Protein AF-A0A0C9S5P3-F1 (afdb_monomer_lite)

Sequence (159 aa):
MKDAAPKEEAESGVDVYDVEMEVKLEEAEIKQEEAEVKDEPMSSVFEEPREDKVIREIDVYFTPRIESDTKLYLMQYPLRPYWRPYGLQERCEEVRVKPKQSRLEVDLVIEKDGENYDEDAKEHLKITKQTLTSSKTPLLPCYALGILRGNKLCSFDLL

Radius of gyration: 30.2 Å; chains: 1; bounding box: 79×79×57 Å

InterPro domains:
  IPR006886 DNA-directed RNA polymerase III subunit Rpc5 [PF04801] (51-153)
  IPR006886 DNA-directed RNA polymerase III subunit Rpc5 [PTHR12069] (42-153)

Structure (mmCIF, N/CA/C/O backbone):
data_AF-A0A0C9S5P3-F1
#
_entry.id   AF-A0A0C9S5P3-F1
#
loop_
_atom_site.group_PDB
_atom_site.id
_atom_site.type_symbol
_atom_site.label_atom_id
_atom_site.label_alt_id
_atom_site.label_comp_id
_atom_site.label_asym_id
_atom_site.label_entity_id
_atom_site.label_seq_id
_atom_site.pdbx_PDB_ins_code
_atom_site.Cartn_x
_atom_site.Cartn_y
_atom_site.Cartn_z
_atom_site.occupancy
_atom_site.B_iso_or_equiv
_atom_site.auth_seq_id
_atom_site.auth_comp_id
_atom_site.auth_asym_id
_atom_site.auth_atom_id
_atom_site.pdbx_PDB_model_num
ATOM 1 N N . MET A 1 1 ? 26.721 -48.232 22.888 1.00 37.66 1 MET A N 1
ATOM 2 C CA . MET A 1 1 ? 26.555 -48.911 21.583 1.00 37.66 1 MET A CA 1
ATOM 3 C C . MET A 1 1 ? 25.100 -48.735 21.169 1.00 37.66 1 MET A C 1
ATOM 5 O O . MET A 1 1 ? 24.257 -49.399 21.746 1.00 37.66 1 MET A O 1
ATOM 9 N N . LYS A 1 2 ? 24.705 -47.832 20.273 1.00 38.84 2 LYS A N 1
ATOM 10 C CA . LYS A 1 2 ? 25.406 -47.061 19.227 1.00 38.84 2 LYS A CA 1
ATOM 11 C C . LYS A 1 2 ? 24.678 -45.698 19.138 1.00 38.84 2 LYS A C 1
ATOM 13 O O . LYS A 1 2 ? 23.455 -45.697 19.158 1.00 38.84 2 LYS A O 1
ATOM 18 N N . ASP A 1 3 ? 25.332 -44.573 19.410 1.00 34.34 3 ASP A N 1
ATOM 19 C CA . ASP A 1 3 ? 26.042 -43.688 18.465 1.00 34.34 3 ASP A CA 1
ATOM 20 C C . ASP A 1 3 ? 25.138 -43.060 17.387 1.00 34.34 3 ASP A C 1
ATOM 22 O O . ASP A 1 3 ? 24.774 -43.719 16.416 1.00 34.34 3 ASP A O 1
ATOM 26 N N . ALA A 1 4 ? 24.842 -41.764 17.539 1.00 33.75 4 ALA A N 1
ATOM 27 C CA . ALA A 1 4 ? 24.536 -40.850 16.437 1.00 33.75 4 ALA A CA 1
ATOM 28 C C . ALA A 1 4 ? 24.946 -39.419 16.837 1.00 33.75 4 ALA A C 1
ATOM 30 O O . ALA A 1 4 ? 24.477 -38.875 17.833 1.00 33.75 4 ALA A O 1
ATOM 31 N N . ALA A 1 5 ? 25.894 -38.886 16.069 1.00 43.62 5 ALA A N 1
ATOM 32 C CA . ALA A 1 5 ? 26.617 -37.629 16.227 1.00 43.62 5 ALA A CA 1
ATOM 33 C C . ALA A 1 5 ? 25.741 -36.368 16.010 1.00 43.62 5 ALA A C 1
ATOM 35 O O . ALA A 1 5 ? 24.668 -36.474 15.408 1.00 43.62 5 ALA A O 1
ATOM 36 N N . PRO A 1 6 ? 26.198 -35.180 16.459 1.00 34.88 6 PRO A N 1
ATOM 37 C CA . PRO A 1 6 ? 25.472 -33.922 16.303 1.00 34.88 6 PRO A CA 1
ATOM 38 C C . PRO A 1 6 ? 25.625 -33.381 14.873 1.00 34.88 6 PRO A C 1
ATOM 40 O O . PRO A 1 6 ? 26.636 -33.634 14.215 1.00 34.88 6 PRO A O 1
ATOM 43 N N . LYS A 1 7 ? 24.624 -32.638 14.385 1.00 36.69 7 LYS A N 1
ATOM 44 C CA . LYS A 1 7 ? 24.723 -31.870 13.137 1.00 36.69 7 LYS A CA 1
ATOM 45 C C . LYS A 1 7 ? 24.702 -30.373 13.425 1.00 36.69 7 LYS A C 1
ATOM 47 O O . LYS A 1 7 ? 23.954 -29.899 14.272 1.00 36.69 7 LYS A O 1
ATOM 52 N N . GLU A 1 8 ? 25.582 -29.725 12.687 1.00 31.30 8 GLU A N 1
ATOM 53 C CA . GLU A 1 8 ? 26.113 -28.373 12.748 1.00 31.30 8 GLU A CA 1
ATOM 54 C C . GLU A 1 8 ? 25.240 -27.385 11.945 1.00 31.30 8 GLU A C 1
ATOM 56 O O . GLU A 1 8 ? 24.651 -27.757 10.930 1.00 31.30 8 GLU A O 1
ATOM 61 N N . GLU A 1 9 ? 25.148 -26.174 12.497 1.00 30.36 9 GLU A N 1
ATOM 62 C CA . GLU A 1 9 ? 24.961 -24.811 11.959 1.00 30.36 9 GLU A CA 1
ATOM 63 C C . GLU A 1 9 ? 24.225 -24.507 10.636 1.00 30.36 9 GLU A C 1
ATOM 65 O O . GLU A 1 9 ? 24.506 -25.057 9.574 1.00 30.36 9 GLU A O 1
ATOM 70 N N . ALA A 1 10 ? 23.390 -23.458 10.701 1.00 27.88 10 ALA A N 1
ATOM 71 C CA . ALA A 1 10 ? 23.406 -22.339 9.749 1.00 27.88 10 ALA A CA 1
ATOM 72 C C . ALA A 1 10 ? 22.688 -21.121 10.371 1.00 27.88 10 ALA A C 1
ATOM 74 O O . ALA A 1 10 ? 21.473 -20.966 10.239 1.00 27.88 10 ALA A O 1
ATOM 75 N N . GLU A 1 11 ? 23.434 -20.258 11.064 1.00 30.84 11 GLU A N 1
ATOM 76 C CA . GLU A 1 11 ? 23.002 -18.886 11.354 1.00 30.84 11 GLU A CA 1
ATOM 77 C C . GLU A 1 11 ? 23.171 -18.049 10.077 1.00 30.84 11 GLU A C 1
ATOM 79 O O . GLU A 1 11 ? 24.277 -17.897 9.563 1.00 30.84 11 GLU A O 1
ATOM 84 N N . SER A 1 12 ? 22.082 -17.514 9.523 1.00 30.94 12 SER A N 1
ATOM 85 C CA . SER A 1 12 ? 22.162 -16.541 8.431 1.00 30.94 12 SER A CA 1
ATOM 86 C C . SER A 1 12 ? 22.268 -15.136 9.024 1.00 30.94 12 SER A C 1
ATOM 88 O O . SER A 1 12 ? 21.251 -14.495 9.300 1.00 30.94 12 SER A O 1
ATOM 90 N N . GLY A 1 13 ? 23.502 -14.689 9.251 1.00 28.67 13 GLY A N 1
ATOM 91 C CA . GLY A 1 13 ? 23.816 -13.309 9.608 1.00 28.67 13 GLY A CA 1
ATOM 92 C C . GLY A 1 13 ? 23.355 -12.343 8.515 1.00 28.67 13 GLY A C 1
ATOM 93 O O . GLY A 1 13 ? 23.616 -12.550 7.331 1.00 28.67 13 GLY A O 1
ATOM 94 N N . VAL A 1 14 ? 22.626 -11.304 8.916 1.00 28.91 14 VAL A N 1
ATOM 95 C CA . VAL A 1 14 ? 22.316 -10.151 8.068 1.00 28.91 14 VAL A CA 1
ATOM 96 C C . VAL A 1 14 ? 23.361 -9.093 8.391 1.00 28.91 14 VAL A C 1
ATOM 98 O O . VAL A 1 14 ? 23.277 -8.442 9.430 1.00 28.91 14 VAL A O 1
ATOM 101 N N . ASP A 1 15 ? 24.351 -8.945 7.517 1.00 28.42 15 ASP A N 1
ATOM 102 C CA . ASP A 1 15 ? 25.344 -7.883 7.631 1.00 28.42 15 ASP A CA 1
ATOM 103 C C . ASP A 1 15 ? 24.687 -6.536 7.296 1.00 28.42 15 ASP A C 1
ATOM 105 O O . ASP A 1 15 ? 24.348 -6.243 6.146 1.00 28.42 15 ASP A O 1
ATOM 109 N N . VAL A 1 16 ? 24.483 -5.716 8.325 1.00 32.50 16 VAL A N 1
ATOM 110 C CA . VAL A 1 16 ? 24.177 -4.290 8.198 1.00 32.50 16 VAL A CA 1
ATOM 111 C C . VAL A 1 16 ? 25.515 -3.563 8.171 1.00 32.50 16 VAL A C 1
ATOM 113 O O . VAL A 1 16 ? 26.236 -3.548 9.165 1.00 32.50 16 VAL A O 1
ATOM 116 N N . TYR A 1 17 ? 25.876 -2.986 7.028 1.00 32.72 17 TYR A N 1
ATOM 117 C CA . TYR A 1 17 ? 27.059 -2.135 6.940 1.00 32.72 17 TYR A CA 1
ATOM 118 C C . TYR A 1 17 ? 26.680 -0.712 7.366 1.00 32.72 17 TYR A C 1
ATOM 120 O O . TYR A 1 17 ? 26.108 0.042 6.577 1.00 32.72 17 TYR A O 1
ATOM 128 N N . ASP A 1 18 ? 27.008 -0.350 8.605 1.00 26.64 18 ASP A N 1
ATOM 129 C CA . ASP A 1 18 ? 27.105 1.044 9.035 1.00 26.64 18 ASP A CA 1
ATOM 130 C C . ASP A 1 18 ? 28.416 1.626 8.483 1.00 26.64 18 ASP A C 1
ATOM 132 O O . ASP A 1 18 ? 29.508 1.159 8.806 1.00 26.64 18 ASP A O 1
ATOM 136 N N . VAL A 1 19 ? 28.325 2.630 7.606 1.00 32.06 19 VAL A N 1
ATOM 137 C CA . VAL A 1 19 ? 29.496 3.394 7.152 1.00 32.06 19 VAL A CA 1
ATOM 138 C C . VAL A 1 19 ? 29.563 4.680 7.968 1.00 32.06 19 VAL A C 1
ATOM 140 O O . VAL A 1 19 ? 28.923 5.678 7.637 1.00 32.06 19 VAL A O 1
ATOM 143 N N . GLU A 1 20 ? 30.346 4.653 9.043 1.00 31.52 20 GLU A N 1
ATOM 144 C CA . GLU A 1 20 ? 30.762 5.853 9.768 1.00 31.52 20 GLU A CA 1
ATOM 145 C C . GLU A 1 20 ? 31.855 6.573 8.957 1.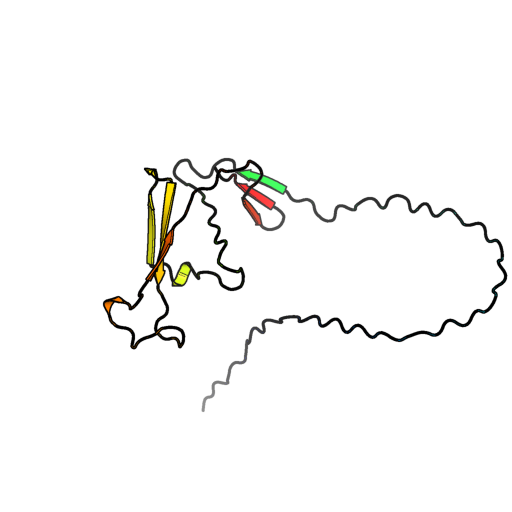00 31.52 20 GLU A C 1
ATOM 147 O O . GLU A 1 20 ? 32.970 6.079 8.794 1.00 31.52 20 GLU A O 1
ATOM 152 N N . MET A 1 21 ? 31.538 7.749 8.408 1.00 28.42 21 MET A N 1
ATOM 153 C CA . MET A 1 21 ? 32.546 8.648 7.838 1.00 28.42 21 MET A CA 1
ATOM 154 C C . MET A 1 21 ? 33.176 9.485 8.957 1.00 28.42 21 MET A C 1
ATOM 156 O O . MET A 1 21 ? 32.636 10.520 9.347 1.00 28.42 21 MET A O 1
ATOM 160 N N . GLU A 1 22 ? 34.344 9.068 9.444 1.00 29.58 22 GLU A N 1
ATOM 161 C CA . GLU A 1 22 ? 35.213 9.930 10.249 1.00 29.58 22 GLU A CA 1
ATOM 162 C C . GLU A 1 22 ? 35.886 10.984 9.353 1.00 29.58 22 GLU A C 1
ATOM 164 O O . GLU A 1 22 ? 36.753 10.674 8.534 1.00 29.58 22 GLU A O 1
ATOM 169 N N . VAL A 1 23 ? 35.515 12.257 9.516 1.00 29.86 23 VAL A N 1
ATOM 170 C CA . VAL A 1 23 ? 36.241 13.386 8.916 1.00 29.86 23 VAL A CA 1
ATOM 171 C C . VAL A 1 23 ? 37.321 13.836 9.898 1.00 29.86 23 VAL A C 1
ATOM 173 O O . VAL A 1 23 ? 37.042 14.556 10.856 1.00 29.86 23 VAL A O 1
ATOM 176 N N . LYS A 1 24 ? 38.570 13.422 9.659 1.00 32.19 24 LYS A N 1
ATOM 177 C CA . LYS A 1 24 ? 39.743 14.003 10.327 1.00 32.19 24 LYS A CA 1
ATOM 178 C C . LYS A 1 24 ? 40.125 15.305 9.626 1.00 32.19 24 LYS A C 1
ATOM 180 O O . LYS A 1 24 ? 40.632 15.293 8.509 1.00 32.19 24 LYS A O 1
ATOM 185 N N . LEU A 1 25 ? 39.845 16.424 10.287 1.00 32.25 25 LEU A N 1
ATOM 186 C CA . LEU A 1 25 ? 40.376 17.739 9.939 1.00 32.25 25 LEU A CA 1
ATOM 187 C C . LEU A 1 25 ? 41.788 17.851 10.521 1.00 32.25 25 LEU A C 1
ATOM 189 O O . LEU A 1 25 ? 41.946 18.034 11.725 1.00 32.25 25 LEU A O 1
ATOM 193 N N . GLU A 1 26 ? 42.804 17.726 9.672 1.00 34.25 26 GLU A N 1
ATOM 194 C CA . GLU A 1 26 ? 44.175 18.120 10.001 1.00 34.25 26 GLU A CA 1
ATOM 195 C C . GLU A 1 26 ? 44.459 19.466 9.321 1.00 34.25 26 GLU A C 1
ATOM 197 O O . GLU A 1 26 ? 44.428 19.584 8.094 1.00 34.25 26 GLU A O 1
ATOM 202 N N . GLU A 1 27 ? 44.664 20.508 10.129 1.00 36.97 27 GLU A N 1
ATOM 203 C CA . GLU A 1 27 ? 45.035 21.848 9.670 1.00 36.97 27 GLU A CA 1
ATOM 204 C C . GLU A 1 27 ? 46.482 21.826 9.156 1.00 36.97 27 GLU A C 1
ATOM 206 O O . GLU A 1 27 ? 47.429 21.680 9.927 1.00 36.97 27 GLU A O 1
ATOM 211 N N . ALA A 1 28 ? 46.662 21.961 7.840 1.00 31.70 28 ALA A N 1
ATOM 212 C CA . ALA A 1 28 ? 47.977 22.083 7.222 1.00 31.70 28 ALA A CA 1
ATOM 213 C C . ALA A 1 28 ? 48.349 23.566 7.036 1.00 31.70 28 ALA A C 1
ATOM 215 O O . ALA A 1 28 ? 47.727 24.290 6.256 1.00 31.70 28 ALA A O 1
ATOM 216 N N . GLU A 1 29 ? 49.381 24.011 7.756 1.00 34.19 29 GLU A N 1
ATOM 217 C CA . GLU A 1 29 ? 49.997 25.334 7.623 1.00 34.19 29 GLU A CA 1
ATOM 218 C C . GLU A 1 29 ? 50.641 25.512 6.234 1.00 34.19 29 GLU A C 1
ATOM 220 O O . GLU A 1 29 ? 51.511 24.743 5.823 1.00 34.19 29 GLU A O 1
ATOM 225 N N . ILE A 1 30 ? 50.242 26.561 5.510 1.00 29.14 30 ILE A N 1
ATOM 226 C CA . ILE A 1 30 ? 50.778 26.899 4.185 1.00 29.14 30 ILE A CA 1
ATOM 227 C C . ILE A 1 30 ? 52.081 27.693 4.357 1.00 29.14 30 ILE A C 1
ATOM 229 O O . ILE A 1 30 ? 52.055 28.862 4.744 1.00 29.14 30 ILE A O 1
ATOM 233 N N . LYS A 1 31 ? 53.225 27.083 4.023 1.00 37.09 31 LYS A N 1
ATOM 234 C CA . LYS A 1 31 ? 54.490 27.797 3.782 1.00 37.09 31 LYS A CA 1
ATOM 235 C C . LYS A 1 31 ? 54.616 28.102 2.291 1.00 37.09 31 LYS A C 1
ATOM 237 O O . LYS A 1 31 ? 54.551 27.200 1.464 1.00 37.09 31 LYS A O 1
ATOM 242 N N . GLN A 1 32 ? 54.763 29.383 1.963 1.00 31.75 32 GLN A N 1
ATOM 243 C CA . GLN A 1 32 ? 55.029 29.858 0.607 1.00 31.75 32 GLN A CA 1
ATOM 244 C C . GLN A 1 32 ? 56.501 29.603 0.263 1.00 31.75 32 GLN A C 1
ATOM 246 O O . GLN A 1 32 ? 57.383 30.212 0.864 1.00 31.75 32 GLN A O 1
ATOM 251 N N . GLU A 1 33 ? 56.757 28.727 -0.705 1.00 35.75 33 GLU A N 1
ATOM 252 C CA . GLU A 1 33 ? 58.028 28.661 -1.430 1.00 35.75 33 GLU A CA 1
ATOM 253 C C . GLU A 1 33 ? 57.745 28.967 -2.906 1.00 35.75 33 GLU A C 1
ATOM 255 O O . GLU A 1 33 ? 56.884 28.349 -3.535 1.00 35.75 33 GLU A O 1
ATOM 260 N N . GLU A 1 34 ? 58.424 29.989 -3.430 1.00 40.06 34 GLU A N 1
ATOM 261 C CA . GLU A 1 34 ? 58.364 30.406 -4.830 1.00 40.06 34 GLU A CA 1
ATOM 262 C C . GLU A 1 34 ? 58.977 29.312 -5.716 1.00 40.06 34 GLU A C 1
ATOM 264 O O . GLU A 1 34 ? 60.172 29.031 -5.635 1.00 40.06 34 GLU A O 1
ATOM 269 N N . ALA A 1 35 ? 58.160 28.691 -6.569 1.00 35.72 35 ALA A N 1
ATOM 270 C CA . ALA A 1 35 ? 58.619 27.742 -7.578 1.00 35.72 35 ALA A CA 1
ATOM 271 C C . ALA A 1 35 ? 58.621 28.408 -8.962 1.00 35.72 35 ALA A C 1
ATOM 273 O O . ALA A 1 35 ? 57.596 28.899 -9.437 1.00 35.72 35 ALA A O 1
ATOM 274 N N . GLU A 1 36 ? 59.795 28.420 -9.596 1.00 38.59 36 GLU A N 1
ATOM 275 C CA . GLU A 1 36 ? 60.039 28.901 -10.957 1.00 38.59 36 GLU A CA 1
ATOM 276 C C . GLU A 1 36 ? 59.120 28.201 -11.977 1.00 38.59 36 GLU A C 1
ATOM 278 O O . GLU A 1 36 ? 59.122 26.975 -12.109 1.00 38.59 36 GLU A O 1
ATOM 283 N N . VAL A 1 37 ? 58.356 28.990 -12.736 1.00 37.75 37 VAL A N 1
ATOM 284 C CA . VAL A 1 37 ? 57.504 28.501 -13.828 1.00 37.75 37 VAL A CA 1
ATOM 285 C C . VAL A 1 37 ? 58.387 28.165 -15.031 1.00 37.75 37 VAL A C 1
ATOM 287 O O . VAL A 1 37 ? 58.896 29.056 -15.709 1.00 37.75 37 VAL A O 1
ATOM 290 N N . LYS A 1 38 ? 58.583 26.872 -15.302 1.00 45.78 38 LYS A N 1
ATOM 291 C CA . LYS A 1 38 ? 59.035 26.393 -16.613 1.00 45.78 38 LYS A CA 1
ATOM 292 C C . LYS A 1 38 ? 57.806 26.169 -17.488 1.00 45.78 38 LYS A C 1
ATOM 294 O O . LYS A 1 38 ? 56.973 25.326 -17.167 1.00 45.78 38 LYS A O 1
ATOM 299 N N . ASP A 1 39 ? 57.711 26.927 -18.577 1.00 44.06 39 ASP A N 1
ATOM 300 C CA . ASP A 1 39 ? 56.663 26.805 -19.591 1.00 44.06 39 ASP A CA 1
ATOM 301 C C . ASP A 1 39 ? 56.787 25.468 -20.344 1.00 44.06 39 ASP A C 1
ATOM 303 O O . ASP A 1 39 ? 57.446 25.373 -21.381 1.00 44.06 39 ASP A O 1
ATOM 307 N N . GLU A 1 40 ? 56.155 24.413 -19.831 1.00 51.91 40 GLU A N 1
ATOM 308 C CA . GLU A 1 40 ? 55.793 23.265 -20.662 1.00 51.91 40 GLU A CA 1
ATOM 309 C C . GLU A 1 40 ? 54.495 23.593 -21.412 1.00 51.91 40 GLU A C 1
ATOM 311 O O . GLU A 1 40 ? 53.556 24.126 -20.809 1.00 51.91 40 GLU A O 1
ATOM 316 N N . PRO A 1 41 ? 54.404 23.316 -22.728 1.00 46.03 41 PRO A N 1
ATOM 317 C CA . PRO A 1 41 ? 53.175 23.556 -23.459 1.00 46.03 41 PRO A CA 1
ATOM 318 C C . PRO A 1 41 ? 52.084 22.689 -22.839 1.00 46.03 41 PRO A C 1
ATOM 320 O O . PRO A 1 41 ? 52.157 21.462 -22.882 1.00 46.03 41 PRO A O 1
ATOM 323 N N . MET A 1 42 ? 51.080 23.355 -22.267 1.00 46.78 42 MET A N 1
ATOM 324 C CA . MET A 1 42 ? 49.825 22.772 -21.812 1.00 46.78 42 MET A CA 1
ATOM 325 C C . MET A 1 42 ? 49.221 22.059 -23.022 1.00 46.78 42 MET A C 1
ATOM 327 O O . MET A 1 42 ? 48.554 22.672 -23.857 1.00 46.78 42 MET A O 1
ATOM 331 N N . SER A 1 43 ? 49.550 20.773 -23.186 1.00 47.50 43 SER A N 1
ATOM 332 C CA . SER A 1 43 ? 48.878 19.931 -24.155 1.00 47.50 43 SER A CA 1
ATOM 333 C C . SER A 1 43 ? 47.430 20.001 -23.737 1.00 47.50 43 SER A C 1
ATOM 335 O O . SER A 1 43 ? 47.082 19.574 -22.635 1.00 47.50 43 SER A O 1
ATOM 337 N N . SER A 1 44 ? 46.620 20.634 -24.570 1.00 53.31 44 SER A N 1
ATOM 338 C CA . SER A 1 44 ? 45.186 20.669 -24.417 1.00 53.31 44 SER A CA 1
ATOM 339 C C . SER A 1 44 ? 44.704 19.225 -24.460 1.00 53.31 44 SER A C 1
ATOM 341 O O . SER A 1 44 ? 44.375 18.701 -25.525 1.00 53.31 44 SER A O 1
ATOM 343 N N . VAL A 1 45 ? 44.697 18.570 -23.301 1.00 57.06 45 VAL A N 1
ATOM 344 C CA . VAL A 1 45 ? 43.909 17.378 -23.046 1.00 57.06 45 VAL A CA 1
ATOM 345 C C . VAL A 1 45 ? 42.477 17.896 -23.011 1.00 57.06 45 VAL A C 1
ATOM 347 O O . VAL A 1 45 ? 41.873 18.096 -21.963 1.00 57.06 45 VAL A O 1
ATOM 350 N N . PHE A 1 46 ? 41.955 18.207 -24.198 1.00 50.75 46 PHE A N 1
ATOM 351 C CA . PHE A 1 46 ? 40.548 17.999 -24.450 1.00 50.75 46 PHE A CA 1
ATOM 352 C C . PHE A 1 46 ? 40.367 16.511 -24.192 1.00 50.75 46 PHE A C 1
ATOM 354 O O . PHE A 1 46 ? 40.686 15.689 -25.049 1.00 50.75 46 PHE A O 1
ATOM 361 N N . GLU A 1 47 ? 39.983 16.159 -22.964 1.00 61.53 47 GLU A N 1
ATOM 362 C CA . GLU A 1 47 ? 39.381 14.860 -22.738 1.00 61.53 47 GLU A CA 1
ATOM 363 C C . GLU A 1 47 ? 38.213 14.811 -23.715 1.00 61.53 47 GLU A C 1
ATOM 365 O O . GLU A 1 47 ? 37.242 15.562 -23.580 1.00 61.53 47 GLU A O 1
ATOM 370 N N . GLU A 1 48 ? 38.372 14.016 -24.772 1.00 65.56 48 GLU A N 1
ATOM 371 C CA . GLU A 1 48 ? 37.276 13.693 -25.667 1.00 65.56 48 GLU A CA 1
ATOM 372 C C . GLU A 1 48 ? 36.090 13.282 -24.788 1.00 65.56 48 GLU A C 1
ATOM 374 O O . GLU A 1 48 ? 36.301 12.587 -23.784 1.00 65.56 48 GLU A O 1
ATOM 379 N N . PRO A 1 49 ? 34.866 13.756 -25.084 1.00 64.50 49 PRO A N 1
ATOM 380 C CA . PRO A 1 49 ? 33.711 13.451 -24.257 1.00 64.50 49 PRO A CA 1
ATOM 381 C C . PRO A 1 49 ? 33.626 11.934 -24.124 1.00 64.50 49 PRO A C 1
ATOM 383 O O . PRO A 1 49 ? 33.412 11.237 -25.113 1.00 64.50 49 PRO A O 1
ATOM 386 N N . ARG A 1 50 ? 33.881 11.430 -22.910 1.00 67.00 50 ARG A N 1
ATOM 387 C CA . ARG A 1 50 ? 33.885 9.997 -22.623 1.00 67.00 50 ARG A CA 1
ATOM 388 C C . ARG A 1 50 ? 32.518 9.471 -23.035 1.00 67.00 50 ARG A C 1
ATOM 390 O O . ARG A 1 50 ? 31.516 9.851 -22.438 1.00 67.00 50 ARG A O 1
ATOM 397 N N . GLU A 1 51 ? 32.478 8.665 -24.090 1.00 75.81 51 GLU A N 1
ATOM 398 C CA . GLU A 1 51 ? 31.235 8.068 -24.562 1.00 75.81 51 GLU A CA 1
ATOM 399 C C . GLU A 1 51 ? 30.629 7.248 -23.416 1.00 75.81 51 GLU A C 1
ATOM 401 O O . GLU A 1 51 ? 31.294 6.376 -22.846 1.00 75.81 51 GLU A O 1
ATOM 406 N N . ASP A 1 52 ? 29.380 7.547 -23.047 1.00 82.50 52 ASP A N 1
ATOM 407 C CA . ASP A 1 52 ? 28.659 6.807 -22.014 1.00 82.50 52 ASP A CA 1
ATOM 408 C C . ASP A 1 52 ? 28.511 5.348 -22.456 1.00 82.50 52 ASP A C 1
ATOM 410 O O . ASP A 1 52 ? 27.684 4.987 -23.298 1.00 82.50 52 ASP A O 1
ATOM 414 N N . LYS A 1 53 ? 29.357 4.484 -21.893 1.00 89.19 53 LYS A N 1
ATOM 415 C CA . LYS A 1 53 ? 29.383 3.068 -22.238 1.00 89.19 53 LYS A CA 1
ATOM 416 C C . LYS A 1 53 ? 28.095 2.398 -21.769 1.00 89.19 53 LYS A C 1
ATOM 418 O O . LYS A 1 53 ? 27.824 2.323 -20.572 1.00 89.19 53 LYS A O 1
ATOM 423 N N . VAL A 1 54 ? 27.352 1.803 -22.700 1.00 90.19 54 VAL A N 1
ATOM 424 C CA . VAL A 1 54 ? 26.215 0.934 -22.374 1.00 90.19 54 VAL A CA 1
ATOM 425 C C . VAL A 1 54 ? 26.728 -0.308 -21.635 1.00 90.19 54 VAL A C 1
ATOM 427 O O . VAL A 1 54 ? 27.474 -1.117 -22.185 1.00 90.19 54 VAL A O 1
ATOM 430 N N . ILE A 1 55 ? 26.347 -0.452 -20.361 1.00 92.81 55 ILE A N 1
ATOM 431 C CA . ILE A 1 55 ? 26.735 -1.596 -19.510 1.00 92.81 55 ILE A CA 1
ATOM 432 C C . ILE A 1 55 ? 25.701 -2.727 -19.605 1.00 92.81 55 ILE A C 1
ATOM 434 O O . ILE A 1 55 ? 26.029 -3.896 -19.390 1.00 92.81 55 ILE A O 1
ATOM 438 N N . ARG A 1 56 ? 24.441 -2.387 -19.903 1.00 90.12 56 ARG A N 1
ATOM 439 C CA . ARG A 1 56 ? 23.332 -3.339 -19.978 1.00 90.12 56 ARG A CA 1
ATOM 440 C C . ARG A 1 56 ? 22.194 -2.786 -20.829 1.00 90.12 56 ARG A C 1
ATOM 442 O O . ARG A 1 56 ? 21.735 -1.674 -20.591 1.00 90.12 56 ARG A O 1
ATOM 449 N N . GLU A 1 57 ? 21.706 -3.599 -21.753 1.00 93.12 57 GLU A N 1
ATOM 450 C CA . GLU A 1 57 ? 20.444 -3.379 -22.462 1.00 93.12 57 GLU A CA 1
ATOM 451 C C . GLU A 1 57 ? 19.352 -4.184 -21.762 1.00 93.12 57 GLU A C 1
ATOM 453 O O . GLU A 1 57 ? 19.626 -5.298 -21.330 1.00 93.12 57 GLU A O 1
ATOM 458 N N . ILE A 1 58 ? 18.144 -3.642 -21.613 1.00 94.12 58 ILE A N 1
ATOM 459 C CA . ILE A 1 58 ? 17.022 -4.329 -20.958 1.00 94.12 58 ILE A CA 1
ATOM 460 C C . ILE A 1 58 ? 15.876 -4.423 -21.956 1.00 94.12 58 ILE A C 1
ATOM 462 O O . ILE A 1 58 ? 15.435 -3.406 -22.491 1.00 94.12 58 ILE A O 1
ATOM 466 N N . ASP A 1 59 ? 15.354 -5.631 -22.153 1.00 93.88 59 ASP A N 1
ATOM 467 C CA . ASP A 1 59 ? 14.172 -5.831 -22.985 1.00 93.88 59 ASP A CA 1
ATOM 468 C C . ASP A 1 59 ? 12.938 -5.306 -22.243 1.00 93.88 59 ASP A C 1
ATOM 470 O O . ASP A 1 59 ? 12.595 -5.813 -21.169 1.00 93.88 59 ASP A O 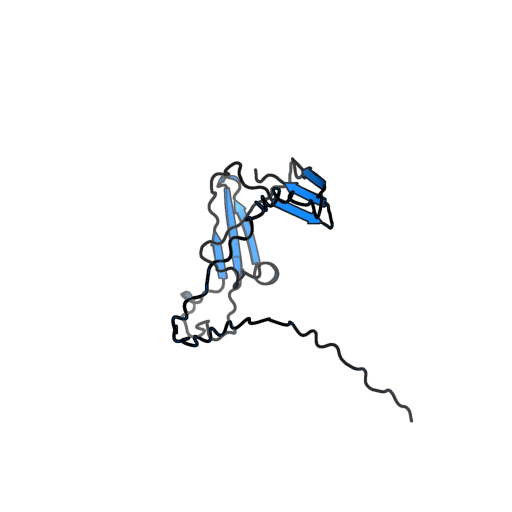1
ATOM 474 N N . VAL A 1 60 ? 12.247 -4.317 -22.812 1.00 91.88 60 VAL A N 1
ATOM 475 C CA . VAL A 1 60 ? 11.025 -3.747 -22.229 1.00 91.88 60 VAL A CA 1
ATOM 476 C C . VAL A 1 60 ? 9.794 -4.312 -22.933 1.00 91.88 60 VAL A C 1
ATOM 478 O O . VAL A 1 60 ? 9.603 -4.127 -24.133 1.00 91.88 60 VAL A O 1
ATOM 481 N N . TYR A 1 61 ? 8.933 -4.974 -22.167 1.00 89.25 61 TYR A N 1
ATOM 482 C CA . TYR A 1 61 ? 7.661 -5.524 -22.618 1.00 89.25 61 TYR A CA 1
ATOM 483 C C . TYR A 1 61 ? 6.523 -4.691 -22.043 1.00 89.25 61 TYR A C 1
ATOM 485 O O . TYR A 1 61 ? 6.377 -4.576 -20.826 1.00 89.25 61 TYR A O 1
ATOM 493 N N . PHE A 1 62 ? 5.692 -4.140 -22.920 1.00 84.75 62 PHE A N 1
ATOM 494 C CA . PHE A 1 62 ? 4.507 -3.401 -22.514 1.00 84.75 62 PHE A CA 1
ATOM 495 C C . PHE A 1 62 ? 3.316 -4.350 -22.411 1.00 84.75 62 PHE A C 1
ATOM 497 O O . PHE A 1 62 ? 2.946 -4.992 -23.396 1.00 84.75 62 PHE A O 1
ATOM 504 N N . THR A 1 63 ? 2.717 -4.439 -21.224 1.00 77.94 63 THR A N 1
ATOM 505 C CA . THR A 1 63 ? 1.524 -5.257 -20.987 1.00 77.94 63 THR A CA 1
ATOM 506 C C . THR A 1 63 ? 0.332 -4.322 -20.773 1.00 77.94 63 THR A C 1
ATOM 508 O O . THR A 1 63 ? 0.030 -3.963 -19.636 1.00 77.94 63 THR A O 1
ATOM 511 N N . PRO A 1 64 ? -0.354 -3.892 -21.853 1.00 64.44 64 PRO A N 1
ATOM 512 C CA . PRO A 1 64 ? -1.347 -2.817 -21.786 1.00 64.44 64 PRO A CA 1
ATOM 513 C C . PRO A 1 64 ? -2.571 -3.158 -20.935 1.00 64.44 64 PRO A C 1
ATOM 515 O O . PRO A 1 64 ? -3.304 -2.258 -20.529 1.00 64.44 64 PRO A O 1
ATOM 518 N N . ARG A 1 65 ? -2.866 -4.449 -20.733 1.00 63.41 65 ARG A N 1
ATOM 519 C CA . ARG A 1 65 ? -4.057 -4.904 -20.014 1.00 63.41 65 ARG A CA 1
ATOM 520 C C . ARG A 1 65 ? -3.764 -6.187 -19.257 1.00 63.41 65 ARG A C 1
ATOM 522 O O . ARG A 1 65 ? -3.477 -7.217 -19.860 1.00 63.41 65 ARG A O 1
ATOM 529 N N . ILE A 1 66 ? -3.892 -6.106 -17.941 1.00 67.75 66 ILE A N 1
ATOM 530 C CA . ILE A 1 66 ? -4.270 -7.259 -17.126 1.00 67.75 66 ILE A CA 1
ATOM 531 C C . ILE A 1 66 ? -5.744 -7.533 -17.498 1.00 67.75 66 ILE A C 1
ATOM 533 O O . ILE A 1 66 ? -6.454 -6.598 -17.878 1.00 67.75 66 ILE A O 1
ATOM 537 N N . GLU A 1 67 ? -6.157 -8.796 -17.557 1.00 67.56 67 GLU A N 1
ATOM 538 C CA . GLU A 1 67 ? -7.457 -9.261 -18.075 1.00 67.56 67 GLU A CA 1
ATOM 539 C C . GLU A 1 67 ? -8.642 -8.360 -17.667 1.00 67.56 67 GLU A C 1
ATOM 541 O O . GLU A 1 67 ? -8.628 -7.736 -16.610 1.00 67.56 67 GLU A O 1
ATOM 546 N N . SER A 1 68 ? -9.681 -8.256 -18.503 1.00 66.94 68 SER A N 1
ATOM 547 C CA . SER A 1 68 ? -10.768 -7.261 -18.356 1.00 66.94 68 SER A CA 1
ATOM 548 C C . SER A 1 68 ? -11.522 -7.273 -17.013 1.00 66.94 68 SER A C 1
ATOM 550 O O . SER A 1 68 ? -12.219 -6.310 -16.690 1.00 66.94 68 SER A O 1
ATOM 552 N N . ASP A 1 69 ? -11.408 -8.348 -16.245 1.00 71.69 69 ASP A N 1
ATOM 553 C CA . ASP A 1 69 ? -11.980 -8.566 -14.917 1.00 71.69 69 ASP A CA 1
ATOM 554 C C . ASP A 1 69 ? -11.010 -8.262 -13.759 1.00 71.69 69 ASP A C 1
ATOM 556 O O . ASP A 1 69 ? -11.436 -8.113 -12.611 1.00 71.69 69 ASP A O 1
ATOM 560 N N . THR A 1 70 ? -9.724 -8.091 -14.048 1.00 74.69 70 THR A N 1
ATOM 561 C CA . THR A 1 70 ? -8.680 -7.795 -13.067 1.00 74.69 70 THR A CA 1
ATOM 562 C C . THR A 1 70 ? -8.362 -6.301 -13.019 1.00 74.69 70 THR A C 1
ATOM 564 O O . THR A 1 70 ? -8.303 -5.603 -14.031 1.00 74.69 70 THR A O 1
ATOM 567 N N . LYS A 1 71 ? -8.174 -5.772 -11.806 1.00 76.00 71 LYS A N 1
ATOM 568 C CA . LYS A 1 71 ? -7.821 -4.366 -11.577 1.00 76.00 71 LYS A CA 1
ATOM 569 C C . LYS A 1 71 ? -6.612 -4.289 -10.668 1.00 76.00 71 LYS A C 1
ATOM 571 O O . LYS A 1 71 ? -6.589 -4.929 -9.618 1.00 76.00 71 LYS A O 1
ATOM 576 N N . LEU A 1 72 ? -5.640 -3.479 -11.064 1.00 81.19 72 LEU A N 1
ATOM 577 C CA . LEU A 1 72 ? -4.439 -3.220 -10.287 1.00 81.19 72 LEU A CA 1
ATOM 578 C C . LEU A 1 72 ? -4.572 -1.874 -9.581 1.00 81.19 72 LEU A C 1
ATOM 580 O O . LEU A 1 72 ? -4.922 -0.873 -10.199 1.00 81.19 72 LEU A O 1
ATOM 584 N N . TYR A 1 73 ? -4.287 -1.857 -8.283 1.00 83.38 73 TYR A N 1
ATOM 585 C CA . TYR A 1 73 ? -4.333 -0.653 -7.462 1.00 83.38 73 TYR A CA 1
ATOM 586 C C . TYR A 1 73 ? -2.987 -0.446 -6.779 1.00 83.38 73 TYR A C 1
ATOM 588 O O . TYR A 1 73 ? -2.429 -1.381 -6.208 1.00 83.38 73 TYR A O 1
ATOM 596 N N . LEU A 1 74 ? -2.499 0.794 -6.786 1.00 86.50 74 LEU A N 1
ATOM 597 C CA . LEU A 1 74 ? -1.348 1.204 -5.990 1.00 86.50 74 LEU A CA 1
ATOM 598 C C . LEU A 1 74 ? -1.841 1.842 -4.689 1.00 86.50 74 LEU A C 1
ATOM 600 O O . LEU A 1 74 ? -2.494 2.885 -4.712 1.00 86.50 74 LEU A O 1
ATOM 604 N N . MET A 1 75 ? -1.531 1.219 -3.552 1.00 88.88 75 MET A N 1
ATOM 605 C CA . MET A 1 75 ? -1.827 1.779 -2.233 1.00 88.88 75 MET A CA 1
ATOM 606 C C . MET A 1 75 ? -0.592 2.485 -1.684 1.00 88.88 75 MET A C 1
ATOM 608 O O . MET A 1 75 ? 0.473 1.885 -1.567 1.00 88.88 75 MET A O 1
ATOM 612 N N . GLN A 1 76 ? -0.745 3.758 -1.334 1.00 89.12 76 GLN A N 1
ATOM 613 C CA . GLN A 1 76 ? 0.291 4.554 -0.685 1.00 89.12 76 GLN A CA 1
ATOM 614 C C . GLN A 1 76 ? -0.170 4.914 0.727 1.00 89.12 76 GLN A C 1
ATOM 616 O O . GLN A 1 76 ? -1.341 5.232 0.940 1.00 89.12 76 GLN A O 1
ATOM 621 N N . TYR A 1 77 ? 0.759 4.890 1.683 1.00 92.12 77 TYR A N 1
ATOM 622 C CA . TYR A 1 77 ? 0.498 5.200 3.089 1.00 92.12 77 TYR A CA 1
ATOM 623 C C . TYR A 1 77 ? 1.363 6.389 3.533 1.00 92.12 77 TYR A C 1
ATOM 625 O O . TYR A 1 77 ? 2.395 6.180 4.164 1.00 92.12 77 TYR A O 1
ATOM 633 N N . PRO A 1 78 ? 0.975 7.644 3.229 1.00 91.00 78 PRO A N 1
ATOM 634 C CA . PRO A 1 78 ? 1.837 8.814 3.440 1.00 91.00 78 PRO A CA 1
ATOM 635 C C . PRO A 1 78 ? 2.291 9.020 4.891 1.00 91.00 78 PRO A C 1
ATOM 637 O O . PRO A 1 78 ? 3.371 9.541 5.137 1.00 91.00 78 PRO A O 1
ATOM 640 N N . LEU A 1 79 ? 1.467 8.603 5.857 1.00 90.56 79 LEU A N 1
ATOM 641 C CA . LEU A 1 79 ? 1.755 8.733 7.289 1.00 90.56 79 LEU A CA 1
ATOM 642 C C . LEU A 1 79 ? 2.558 7.555 7.856 1.00 90.56 79 LEU A C 1
ATOM 644 O O . LEU A 1 79 ? 2.837 7.524 9.055 1.00 90.56 79 LEU A O 1
ATOM 648 N N . ARG A 1 80 ? 2.890 6.554 7.032 1.00 92.44 80 ARG A N 1
ATOM 649 C CA . ARG A 1 80 ? 3.595 5.352 7.468 1.00 92.44 80 ARG A CA 1
ATOM 650 C C . ARG A 1 80 ? 5.007 5.340 6.874 1.00 92.44 80 ARG A C 1
ATOM 652 O O . ARG A 1 80 ? 5.140 5.307 5.652 1.00 92.44 80 ARG A O 1
ATOM 659 N N . PRO A 1 81 ? 6.060 5.355 7.707 1.00 93.94 81 PRO A N 1
ATOM 660 C CA . PRO A 1 81 ? 7.427 5.3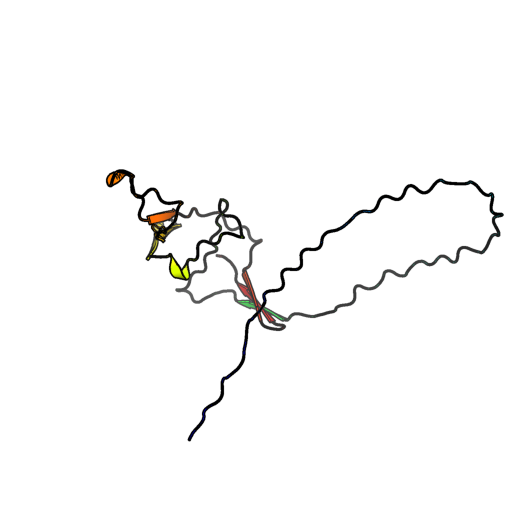08 7.209 1.00 93.94 81 PRO A CA 1
ATOM 661 C C . PRO A 1 81 ? 7.771 3.928 6.637 1.00 93.94 81 PRO A C 1
ATOM 663 O O . PRO A 1 81 ? 7.185 2.915 7.029 1.00 93.94 81 PRO A O 1
ATOM 666 N N . TYR A 1 82 ? 8.763 3.887 5.743 1.00 91.12 82 TYR A N 1
ATOM 667 C CA . TYR A 1 82 ? 9.131 2.667 5.017 1.00 91.12 82 TYR A CA 1
ATOM 668 C C . TYR A 1 82 ? 9.618 1.536 5.942 1.00 91.12 82 TYR A C 1
ATOM 670 O O . TYR A 1 82 ? 9.325 0.374 5.682 1.00 91.12 82 TYR A O 1
ATOM 678 N N . TRP A 1 83 ? 10.304 1.865 7.045 1.00 92.81 83 TRP A N 1
ATOM 679 C CA . TRP A 1 83 ? 10.836 0.890 8.009 1.00 92.81 83 TRP A CA 1
ATOM 680 C C . TRP A 1 83 ? 9.762 0.273 8.912 1.00 92.81 83 TRP A C 1
ATOM 682 O O . TRP A 1 83 ? 10.063 -0.584 9.739 1.00 92.81 83 TRP A O 1
ATOM 692 N N . ARG A 1 84 ? 8.497 0.701 8.784 1.00 91.56 84 ARG A N 1
ATOM 693 C CA . ARG A 1 84 ? 7.380 0.151 9.559 1.00 91.56 84 ARG A CA 1
ATOM 694 C C . ARG A 1 84 ? 6.196 -0.251 8.670 1.00 91.56 84 ARG A C 1
ATOM 696 O O . ARG A 1 84 ? 5.123 0.347 8.792 1.00 91.56 84 ARG A O 1
ATOM 703 N N . PRO A 1 85 ? 6.332 -1.262 7.797 1.00 90.88 85 PRO A N 1
ATOM 704 C CA . PRO A 1 85 ? 5.220 -1.760 6.989 1.00 90.88 85 PRO A CA 1
ATOM 705 C C . PRO A 1 85 ? 4.026 -2.235 7.835 1.00 90.88 85 PRO A C 1
ATOM 707 O O . PRO A 1 85 ? 4.133 -2.458 9.042 1.00 90.88 85 PRO A O 1
ATOM 710 N N . TYR A 1 86 ? 2.862 -2.396 7.201 1.00 91.06 86 TYR A N 1
ATOM 711 C CA . TYR A 1 86 ? 1.653 -2.884 7.880 1.00 91.06 86 TYR A CA 1
ATOM 712 C C . TYR A 1 86 ? 1.599 -4.406 8.062 1.00 91.06 86 TYR A C 1
ATOM 714 O O . TYR A 1 86 ? 0.688 -4.877 8.732 1.00 91.06 86 TYR A O 1
ATOM 722 N N . GLY A 1 87 ? 2.534 -5.171 7.484 1.00 89.88 87 GLY A N 1
ATOM 723 C CA . GLY A 1 87 ? 2.519 -6.635 7.586 1.00 89.88 87 GLY A CA 1
ATOM 724 C C . GLY A 1 87 ? 1.186 -7.225 7.119 1.00 89.88 87 GLY A C 1
ATOM 725 O O . GLY A 1 87 ? 0.580 -8.020 7.831 1.00 89.88 87 GLY A O 1
ATOM 726 N N . LEU A 1 88 ? 0.689 -6.783 5.952 1.00 90.50 88 LEU A N 1
ATOM 727 C CA . LEU A 1 88 ? -0.663 -7.111 5.474 1.00 90.50 88 LEU A CA 1
ATOM 728 C C . LEU A 1 88 ? -0.931 -8.622 5.420 1.00 90.50 88 LEU A C 1
ATOM 730 O O . LEU A 1 88 ? -2.068 -9.031 5.590 1.00 90.50 88 LEU A O 1
ATOM 734 N N . GLN A 1 89 ? 0.098 -9.445 5.224 1.00 87.94 89 GLN A N 1
ATOM 735 C CA . GLN A 1 89 ? -0.047 -10.899 5.181 1.00 87.94 89 GLN A CA 1
ATOM 736 C C . GLN A 1 89 ? -0.462 -11.509 6.529 1.00 87.94 89 GLN A C 1
ATOM 738 O O . GLN A 1 89 ? -1.182 -12.499 6.556 1.00 87.94 89 GLN A O 1
ATOM 743 N N . GLU A 1 90 ? -0.004 -10.924 7.633 1.00 90.06 90 GLU A N 1
ATOM 744 C CA . GLU A 1 90 ? -0.202 -11.456 8.986 1.00 90.06 90 GLU A CA 1
ATOM 745 C C . GLU A 1 90 ? -1.342 -10.741 9.710 1.00 90.06 90 GLU A C 1
ATOM 747 O O . GLU A 1 90 ? -2.071 -11.343 10.491 1.00 90.06 90 GLU A O 1
ATOM 752 N N . ARG A 1 91 ? -1.495 -9.437 9.453 1.00 91.75 91 ARG A N 1
ATOM 753 C CA . ARG A 1 91 ? -2.386 -8.564 10.225 1.00 91.75 91 ARG A CA 1
ATOM 754 C C . ARG A 1 91 ? -3.703 -8.244 9.535 1.00 91.75 91 ARG A C 1
ATOM 756 O O . ARG A 1 91 ? -4.563 -7.662 10.184 1.00 91.75 91 ARG A O 1
ATOM 763 N N . CYS A 1 92 ? -3.864 -8.532 8.245 1.00 94.50 92 CYS A N 1
ATOM 764 C CA . CYS A 1 92 ? -5.095 -8.208 7.523 1.00 94.50 92 CYS A CA 1
ATOM 765 C C . CYS A 1 92 ? -6.207 -9.210 7.845 1.00 94.50 92 CYS A C 1
ATOM 767 O O . CYS A 1 92 ? -6.074 -10.394 7.550 1.00 94.50 92 CYS A O 1
ATOM 769 N N . GLU A 1 93 ? -7.313 -8.722 8.407 1.00 94.12 93 GLU A N 1
ATOM 770 C CA . GLU A 1 93 ? -8.515 -9.529 8.652 1.00 94.12 93 GLU A CA 1
ATOM 771 C C . GLU A 1 93 ? -9.479 -9.473 7.471 1.00 94.12 93 GLU A C 1
ATOM 773 O O . GLU A 1 93 ? -10.004 -10.494 7.031 1.00 94.12 93 GLU A O 1
ATOM 778 N N . GLU A 1 94 ? -9.742 -8.268 6.963 1.00 94.62 94 GLU A N 1
ATOM 779 C CA . GLU A 1 94 ? -10.775 -8.049 5.957 1.00 94.62 94 GLU A CA 1
ATOM 780 C C . GLU A 1 94 ? -10.391 -6.919 5.001 1.00 94.62 94 GLU A C 1
ATOM 782 O O . GLU A 1 94 ? -9.900 -5.863 5.409 1.00 94.62 94 GLU A O 1
ATOM 787 N N . VAL A 1 95 ? -1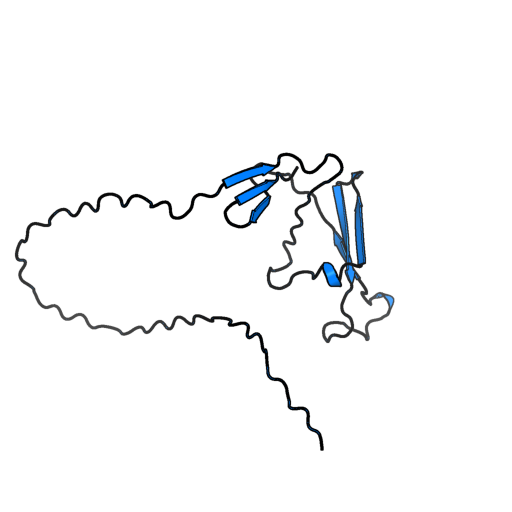0.688 -7.116 3.714 1.00 93.81 95 VAL A N 1
ATOM 788 C CA . VAL A 1 95 ? -10.589 -6.081 2.681 1.00 93.81 95 VAL A CA 1
ATOM 789 C C . VAL A 1 95 ? -11.963 -5.859 2.068 1.00 93.81 95 VAL A C 1
ATOM 791 O O . VAL A 1 95 ? -12.560 -6.769 1.494 1.00 93.81 95 VAL A O 1
ATOM 794 N N . ARG A 1 96 ? -12.454 -4.621 2.137 1.00 94.62 96 ARG A N 1
ATOM 795 C CA . ARG A 1 96 ? -13.741 -4.220 1.561 1.00 94.62 96 ARG A CA 1
ATOM 796 C C . ARG A 1 96 ? -13.518 -3.252 0.411 1.00 94.62 96 ARG A C 1
ATOM 798 O O . ARG A 1 96 ? -12.976 -2.161 0.586 1.00 94.62 96 ARG A O 1
ATOM 805 N N . VAL A 1 97 ? -13.995 -3.626 -0.774 1.00 91.62 97 VAL A N 1
ATOM 806 C CA . VAL A 1 97 ? -13.926 -2.789 -1.978 1.00 91.62 97 VAL A CA 1
ATOM 807 C C . VAL A 1 97 ? -15.300 -2.194 -2.263 1.00 91.62 97 VAL A C 1
ATOM 809 O O . VAL A 1 97 ? -16.276 -2.912 -2.467 1.00 91.62 97 VAL A O 1
ATOM 812 N N . LYS A 1 98 ? -15.382 -0.863 -2.306 1.00 90.69 98 LYS A N 1
ATOM 813 C CA . LYS A 1 98 ? -16.597 -0.106 -2.634 1.00 90.69 98 LYS A CA 1
ATOM 814 C C . LYS A 1 98 ? -16.442 0.501 -4.032 1.00 90.69 98 LYS A C 1
ATOM 816 O O . LYS A 1 98 ? -16.072 1.673 -4.150 1.00 90.69 98 LYS A O 1
ATOM 821 N N . PRO A 1 99 ? -16.746 -0.250 -5.111 1.00 85.25 99 PRO A N 1
ATOM 822 C CA . PRO A 1 99 ? -16.451 0.175 -6.482 1.00 85.25 99 PRO A CA 1
ATOM 823 C C . PRO A 1 99 ? -17.197 1.452 -6.881 1.00 85.25 99 PRO A C 1
ATOM 825 O O . PRO A 1 99 ? -16.614 2.324 -7.515 1.00 85.25 99 PRO A O 1
ATOM 828 N N . LYS A 1 100 ? -18.455 1.614 -6.443 1.00 86.44 100 LYS A N 1
ATOM 829 C CA . LYS A 1 100 ? -19.262 2.818 -6.723 1.00 86.44 100 LYS A CA 1
ATOM 830 C C . LYS A 1 100 ? -18.677 4.093 -6.111 1.00 86.44 100 LYS A C 1
ATOM 832 O O . LYS A 1 100 ? -18.888 5.172 -6.643 1.00 86.44 100 LYS A O 1
ATOM 837 N N . GLN A 1 101 ? -17.966 3.964 -4.992 1.00 84.69 101 GLN A N 1
ATOM 838 C CA . GLN A 1 101 ? -17.344 5.081 -4.275 1.00 84.69 101 GLN A CA 1
ATOM 839 C C . GLN A 1 101 ? -15.835 5.171 -4.547 1.00 84.69 101 GLN A C 1
ATOM 841 O O . GLN A 1 101 ? -15.168 6.019 -3.966 1.00 84.69 101 GLN A O 1
ATOM 846 N N . SER A 1 102 ? -15.291 4.286 -5.396 1.00 84.44 102 SER A N 1
ATOM 847 C CA . SER A 1 102 ? -13.852 4.113 -5.630 1.00 84.44 102 SER A CA 1
ATOM 848 C C . SER A 1 102 ? -13.024 4.100 -4.336 1.00 84.44 102 SER A C 1
ATOM 850 O O . SER A 1 102 ? -11.952 4.703 -4.263 1.00 84.44 102 SER A O 1
ATOM 852 N N . ARG A 1 103 ? -13.548 3.429 -3.308 1.00 90.12 103 ARG A N 1
ATOM 853 C CA . ARG A 1 103 ? -13.000 3.424 -1.951 1.00 90.12 103 ARG A CA 1
ATOM 854 C C . ARG A 1 103 ? -12.671 2.000 -1.539 1.00 90.12 103 ARG A C 1
ATOM 856 O O . ARG A 1 103 ? -13.404 1.070 -1.872 1.00 90.12 103 ARG A O 1
ATOM 863 N N . LEU A 1 104 ? -11.573 1.843 -0.824 1.00 92.75 104 LEU A N 1
ATOM 864 C CA . LEU A 1 104 ? -11.097 0.575 -0.303 1.00 92.75 104 LEU A CA 1
ATOM 865 C C . LEU A 1 104 ? -10.856 0.733 1.194 1.00 92.75 104 LEU A C 1
ATOM 867 O O . LEU A 1 104 ? -10.324 1.749 1.644 1.00 92.75 104 LEU A O 1
ATOM 871 N N . GLU A 1 105 ? -11.292 -0.258 1.953 1.00 95.00 105 GLU A N 1
ATOM 872 C CA . GLU A 1 105 ? -11.104 -0.334 3.396 1.00 95.00 105 GLU A CA 1
ATOM 873 C C . GLU A 1 105 ? -10.351 -1.620 3.719 1.00 95.00 105 GLU A C 1
ATOM 875 O O . GLU A 1 105 ? -10.671 -2.675 3.172 1.00 95.00 105 GLU A O 1
ATOM 880 N N . VAL A 1 106 ? -9.351 -1.516 4.589 1.00 95.19 106 VAL A N 1
ATOM 881 C CA . VAL A 1 106 ? -8.572 -2.652 5.090 1.00 95.19 106 VAL A CA 1
ATOM 882 C C . VAL A 1 106 ? -8.666 -2.644 6.605 1.00 95.19 106 VAL A C 1
ATOM 884 O O . VAL A 1 106 ? -8.274 -1.659 7.230 1.00 95.19 106 VAL A O 1
ATOM 887 N N . ASP A 1 107 ? -9.177 -3.721 7.187 1.00 96.06 107 ASP A N 1
ATOM 888 C CA . ASP A 1 107 ? -9.195 -3.921 8.632 1.00 96.06 107 ASP A CA 1
ATOM 889 C C . ASP A 1 107 ? -7.952 -4.724 9.037 1.00 96.06 107 ASP A C 1
ATOM 891 O O . ASP A 1 107 ? -7.691 -5.806 8.508 1.00 96.06 107 ASP A O 1
ATOM 895 N N . LEU A 1 108 ? -7.170 -4.165 9.961 1.00 94.75 108 LEU A N 1
ATOM 896 C CA . LEU A 1 108 ? -5.944 -4.758 10.485 1.00 94.75 108 LEU A CA 1
ATOM 897 C C . LEU A 1 108 ? -6.086 -5.082 11.974 1.00 94.75 108 LEU A C 1
ATOM 899 O O . LEU A 1 108 ? -6.563 -4.243 12.742 1.00 94.75 108 LEU A O 1
ATOM 903 N N . VAL A 1 109 ? -5.580 -6.238 12.402 1.00 94.06 109 VAL A N 1
ATOM 904 C CA . VAL A 1 109 ? -5.472 -6.598 13.823 1.00 94.06 109 VAL A CA 1
ATOM 905 C C . VAL A 1 109 ? -4.463 -5.696 14.519 1.00 94.06 109 VAL A C 1
ATOM 907 O O . VAL A 1 109 ? -3.387 -5.390 13.982 1.00 94.06 109 VAL A O 1
ATOM 910 N N . ILE A 1 110 ? -4.794 -5.283 15.739 1.00 91.50 110 ILE A N 1
ATOM 911 C CA . ILE A 1 110 ? -3.855 -4.633 16.650 1.00 91.50 110 ILE A CA 1
ATOM 912 C C . ILE A 1 110 ? -3.275 -5.686 17.588 1.00 91.50 110 ILE A C 1
ATOM 914 O O . ILE A 1 110 ? -4.008 -6.477 18.176 1.00 91.50 110 ILE A O 1
ATOM 918 N N . GLU A 1 111 ? -1.952 -5.685 17.701 1.00 87.94 111 GLU A N 1
ATOM 919 C CA . GLU A 1 111 ? -1.221 -6.495 18.668 1.00 87.94 111 GLU A CA 1
ATOM 920 C C . GLU A 1 111 ? -1.515 -5.977 20.076 1.00 87.94 111 GLU A C 1
ATOM 922 O O . GLU A 1 111 ? -1.316 -4.792 20.355 1.00 87.94 111 GLU A O 1
ATOM 927 N N . LYS A 1 112 ? -2.050 -6.857 20.922 1.00 89.31 112 LYS A N 1
ATOM 928 C CA . LYS A 1 112 ? -2.476 -6.522 22.286 1.00 89.31 112 LYS A CA 1
ATOM 929 C C . LYS A 1 112 ? -1.450 -6.945 23.328 1.00 89.31 112 LYS A C 1
ATOM 931 O O . LYS A 1 112 ? -1.355 -6.298 24.355 1.00 89.31 112 LYS A O 1
ATOM 936 N N . ASP A 1 113 ? -0.644 -7.955 23.012 1.00 84.25 113 ASP A N 1
ATOM 937 C CA . ASP A 1 113 ? 0.291 -8.596 23.943 1.00 84.25 113 ASP A CA 1
ATOM 938 C C . ASP A 1 113 ? 1.586 -7.784 24.176 1.00 84.25 113 ASP A C 1
ATOM 940 O O . ASP A 1 113 ? 2.578 -8.309 24.677 1.00 84.25 113 ASP A O 1
ATOM 944 N N . GLY A 1 114 ? 1.611 -6.508 23.778 1.00 84.56 114 GLY A N 1
ATOM 945 C CA . GLY A 1 114 ? 2.791 -5.649 23.841 1.00 84.56 114 GLY A CA 1
ATOM 946 C C . GLY A 1 114 ? 2.602 -4.447 24.761 1.00 84.56 114 GLY A C 1
ATOM 947 O O . GLY A 1 114 ? 1.494 -3.961 24.960 1.00 84.56 114 GLY A O 1
ATOM 948 N N . GLU A 1 115 ? 3.714 -3.876 25.228 1.00 91.06 115 GLU A N 1
ATOM 949 C CA . GLU A 1 115 ? 3.748 -2.724 26.153 1.00 91.06 115 GLU A CA 1
ATOM 950 C C . GLU A 1 115 ? 3.049 -1.458 25.622 1.00 91.06 115 GLU A C 1
ATOM 952 O O . GLU A 1 115 ? 2.750 -0.531 26.369 1.00 91.06 115 GLU A O 1
ATOM 957 N N . ASN A 1 116 ? 2.797 -1.401 24.313 1.00 91.38 116 ASN A N 1
ATOM 958 C CA . ASN A 1 116 ? 2.162 -0.264 23.650 1.00 91.38 116 ASN A CA 1
ATOM 959 C C . ASN A 1 116 ? 0.625 -0.335 23.656 1.00 91.38 116 ASN A C 1
ATOM 961 O O . ASN A 1 116 ? -0.021 0.550 23.089 1.00 91.38 116 ASN A O 1
ATOM 965 N N . TYR A 1 117 ? 0.044 -1.388 24.232 1.00 91.62 117 TYR A N 1
ATOM 966 C CA . TYR A 1 117 ? -1.395 -1.573 24.339 1.00 91.62 117 TYR A CA 1
ATOM 967 C C . TYR A 1 117 ? -1.840 -1.442 25.799 1.00 91.62 117 TYR A C 1
ATOM 969 O O . TYR A 1 117 ? -1.357 -2.145 26.678 1.00 91.62 117 TYR A O 1
ATOM 977 N N . ASP A 1 118 ? -2.775 -0.527 26.058 1.00 91.50 118 ASP A N 1
ATOM 978 C CA . ASP A 1 118 ? -3.345 -0.340 27.393 1.00 91.50 118 ASP A CA 1
ATOM 979 C C . ASP A 1 118 ? -4.444 -1.386 27.644 1.00 91.50 118 ASP A C 1
ATOM 981 O O . ASP A 1 118 ? -5.588 -1.255 27.190 1.00 91.50 118 ASP A O 1
ATOM 985 N N . GLU A 1 119 ? -4.082 -2.454 28.354 1.00 88.44 119 GLU A N 1
ATOM 986 C CA . GLU A 1 119 ? -5.011 -3.514 28.748 1.00 88.44 119 GLU A CA 1
ATOM 987 C C . GLU A 1 119 ? -5.987 -3.088 29.854 1.00 88.44 119 GLU A C 1
ATOM 989 O O . GLU A 1 119 ? -7.081 -3.657 29.945 1.00 88.44 119 GLU A O 1
ATOM 994 N N . ASP A 1 120 ? -5.645 -2.073 30.646 1.00 90.88 120 ASP A N 1
ATOM 995 C CA . ASP A 1 120 ? -6.455 -1.583 31.767 1.00 90.88 120 ASP A CA 1
ATOM 996 C C . ASP A 1 120 ? -7.502 -0.546 31.326 1.00 90.88 120 ASP A C 1
ATOM 998 O O . ASP A 1 120 ? -8.422 -0.201 32.080 1.00 90.88 120 ASP A O 1
ATOM 1002 N N . ALA A 1 121 ? -7.421 -0.076 30.077 1.00 89.44 121 ALA A N 1
ATOM 1003 C CA . ALA A 1 121 ? -8.423 0.789 29.475 1.00 89.44 121 ALA A CA 1
ATOM 1004 C C . ALA A 1 121 ? -9.838 0.185 29.573 1.00 89.44 121 ALA A C 1
ATOM 1006 O O . ALA A 1 121 ? -10.059 -1.022 29.450 1.00 89.44 121 ALA A O 1
ATOM 1007 N N . LYS A 1 122 ? -10.852 1.044 29.743 1.00 92.75 122 LYS A N 1
ATOM 1008 C CA . LYS A 1 122 ? -12.262 0.613 29.774 1.00 92.75 122 LYS A CA 1
ATOM 1009 C C . LYS A 1 122 ? -12.626 -0.113 28.479 1.00 92.75 122 LYS A C 1
ATOM 1011 O O . LYS A 1 122 ? -12.217 0.305 27.403 1.00 92.75 122 LYS A O 1
ATOM 1016 N N . GLU A 1 123 ? -13.479 -1.132 28.568 1.00 88.81 123 GLU A N 1
ATOM 1017 C CA . GLU A 1 123 ? -13.811 -2.018 27.439 1.00 88.81 123 GLU A CA 1
ATOM 1018 C C . GLU A 1 123 ? -14.268 -1.279 26.169 1.00 88.81 123 GLU A C 1
ATOM 1020 O O . GLU A 1 123 ? -13.848 -1.624 25.072 1.00 88.81 123 GLU A O 1
ATOM 1025 N N . HIS A 1 124 ? -15.041 -0.197 26.303 1.00 89.38 124 HIS A N 1
ATOM 1026 C CA . HIS A 1 124 ? -15.497 0.607 25.161 1.00 89.38 124 HIS A CA 1
ATOM 1027 C C . HIS A 1 124 ? -14.403 1.468 24.500 1.00 89.38 124 HIS A C 1
ATOM 1029 O O . HIS A 1 124 ? -14.634 2.013 23.423 1.00 89.38 124 HIS A O 1
ATOM 1035 N N . LEU A 1 125 ? -13.244 1.631 25.144 1.00 89.88 125 LEU A N 1
ATOM 1036 C CA . LEU A 1 125 ? -12.073 2.336 24.610 1.00 89.88 125 LEU A CA 1
ATOM 1037 C C . LEU A 1 125 ? -11.017 1.371 24.063 1.00 89.88 125 LEU A C 1
ATOM 1039 O O . LEU A 1 125 ? -10.110 1.809 23.357 1.00 89.88 125 LEU A O 1
ATOM 1043 N N . LYS A 1 126 ? -11.125 0.072 24.372 1.00 91.25 126 LYS A N 1
ATOM 1044 C CA . LYS A 1 126 ? -10.190 -0.947 23.895 1.00 91.25 126 LYS A CA 1
ATOM 1045 C C . LYS A 1 126 ? -10.283 -1.062 22.379 1.00 91.25 126 LYS A C 1
ATOM 1047 O O . LYS A 1 126 ? -11.293 -1.497 21.826 1.00 91.25 126 LYS A O 1
ATOM 1052 N N . ILE A 1 127 ? -9.208 -0.677 21.701 1.00 91.25 127 ILE A N 1
ATOM 1053 C CA . ILE A 1 127 ? -9.125 -0.750 20.248 1.00 91.25 127 ILE A CA 1
ATOM 1054 C C . ILE A 1 127 ? -8.634 -2.135 19.828 1.00 91.25 127 ILE A C 1
ATOM 1056 O O . ILE A 1 127 ? -7.501 -2.524 20.067 1.00 91.25 127 ILE A O 1
ATOM 1060 N N . THR A 1 128 ? -9.492 -2.918 19.187 1.00 90.56 128 THR A N 1
ATOM 1061 C CA . THR A 1 128 ? -9.124 -4.279 18.764 1.00 90.56 128 THR A CA 1
ATOM 1062 C C . THR A 1 128 ? -8.607 -4.336 17.334 1.00 90.56 128 THR A C 1
ATOM 1064 O O . THR A 1 128 ? -7.821 -5.222 17.002 1.00 90.56 128 THR A O 1
ATOM 1067 N N . LYS A 1 129 ? -9.027 -3.381 16.500 1.00 93.56 129 LYS A N 1
ATOM 1068 C CA . LYS A 1 129 ? -8.696 -3.323 15.081 1.00 93.56 129 LYS A CA 1
ATOM 1069 C C . LYS A 1 129 ? -8.451 -1.901 14.601 1.00 93.56 129 LYS A C 1
ATOM 1071 O O . LYS A 1 129 ? -9.031 -0.942 15.109 1.00 93.56 129 LYS A O 1
ATOM 1076 N N . GLN A 1 130 ? -7.620 -1.785 13.577 1.00 93.62 130 GLN A N 1
ATOM 1077 C CA . GLN A 1 130 ? -7.336 -0.551 12.865 1.00 93.62 130 GLN A CA 1
ATOM 1078 C C . GLN A 1 130 ? -7.921 -0.631 11.453 1.00 93.62 130 GLN A C 1
ATOM 1080 O O . GLN A 1 130 ? -7.476 -1.437 10.643 1.00 93.62 130 GLN A O 1
ATOM 1085 N N . THR A 1 131 ? -8.873 0.244 11.132 1.00 94.88 131 THR A N 1
ATOM 1086 C CA . THR A 1 131 ? -9.437 0.346 9.777 1.00 94.88 131 THR A CA 1
ATOM 1087 C C . THR A 1 131 ? -8.709 1.423 8.978 1.00 94.88 131 THR A C 1
ATOM 1089 O O . THR A 1 131 ? -8.842 2.618 9.249 1.00 94.88 131 THR A O 1
ATOM 1092 N N . LEU A 1 132 ? -7.953 1.013 7.963 1.00 94.31 132 LEU A N 1
ATOM 1093 C CA . LEU A 1 132 ? -7.372 1.910 6.970 1.00 94.31 132 LEU A CA 1
ATOM 1094 C C . LEU A 1 132 ? -8.388 2.183 5.875 1.00 94.31 132 LEU A C 1
ATOM 1096 O O . LEU A 1 132 ? -9.048 1.272 5.383 1.00 94.31 132 LEU A O 1
ATOM 1100 N N . THR A 1 133 ? -8.490 3.442 5.466 1.00 93.69 133 THR A N 1
ATOM 1101 C CA . THR A 1 133 ? -9.406 3.833 4.403 1.00 93.69 133 THR A CA 1
ATOM 1102 C C . THR A 1 133 ? -8.686 4.591 3.302 1.00 93.69 133 THR A C 1
ATOM 1104 O O . THR A 1 133 ? -7.942 5.529 3.581 1.00 93.69 133 THR A O 1
ATOM 1107 N N . SER A 1 134 ? -8.936 4.212 2.051 1.00 93.31 134 SER A N 1
ATOM 1108 C CA . SER A 1 134 ? -8.338 4.865 0.895 1.00 93.31 134 SER A CA 1
ATOM 1109 C C . SER A 1 134 ? -9.102 6.109 0.439 1.00 93.31 134 SER A C 1
ATOM 1111 O O . SER A 1 134 ? -10.303 6.275 0.673 1.00 93.31 134 SER A O 1
ATOM 1113 N N . SER A 1 135 ? -8.376 6.969 -0.268 1.00 90.12 135 SER A N 1
ATOM 1114 C CA . SER A 1 135 ? -8.919 8.017 -1.126 1.00 90.12 135 SER A CA 1
ATOM 1115 C C . SER A 1 135 ? -8.317 7.850 -2.522 1.00 90.12 135 SER A C 1
ATOM 1117 O O . SER A 1 135 ? -7.198 7.351 -2.659 1.00 90.12 135 SER A O 1
ATOM 1119 N N . LYS A 1 136 ? -9.078 8.194 -3.566 1.00 86.69 136 LYS A N 1
ATOM 1120 C CA . LYS A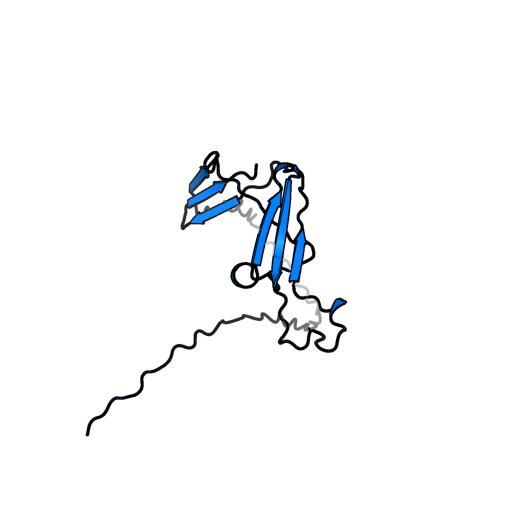 1 136 ? -8.596 8.109 -4.947 1.00 86.69 136 LYS A CA 1
ATOM 1121 C C . LYS A 1 136 ? -7.865 9.398 -5.307 1.00 86.69 136 LYS A C 1
ATOM 1123 O O . LYS A 1 136 ? -8.464 10.470 -5.269 1.00 86.69 136 LYS A O 1
ATOM 1128 N N . THR A 1 137 ? -6.621 9.268 -5.743 1.00 84.56 137 THR A N 1
ATOM 1129 C CA . THR A 1 137 ? -5.874 10.358 -6.377 1.00 84.56 137 THR A CA 1
ATOM 1130 C C . THR A 1 137 ? -6.047 10.272 -7.898 1.00 84.56 137 THR A C 1
ATOM 1132 O O . THR A 1 137 ? -6.107 9.159 -8.432 1.00 84.56 137 THR A O 1
ATOM 1135 N N . PRO A 1 138 ? -6.167 11.403 -8.619 1.00 81.31 138 PRO A N 1
ATOM 1136 C CA . PRO A 1 138 ? -6.149 11.399 -10.076 1.00 81.31 138 PRO A CA 1
ATOM 1137 C C . PRO A 1 138 ? -4.874 10.737 -10.598 1.00 81.31 138 PRO A C 1
ATOM 1139 O O . PRO A 1 138 ? -3.777 11.032 -10.126 1.00 81.31 138 PRO A O 1
ATOM 1142 N N . LEU A 1 139 ? -5.026 9.846 -11.574 1.00 72.75 139 LEU A N 1
ATOM 1143 C CA . LEU A 1 139 ? -3.889 9.224 -12.234 1.00 72.75 139 LEU A CA 1
ATOM 1144 C C . LEU A 1 139 ? -3.257 10.248 -13.168 1.00 72.75 139 LEU A C 1
ATOM 1146 O O . LEU A 1 139 ? -3.901 10.747 -14.091 1.00 72.75 139 LEU A O 1
ATOM 1150 N N . LEU A 1 140 ? -2.000 10.578 -12.896 1.00 69.25 140 LEU A N 1
ATOM 1151 C CA . LEU A 1 140 ? -1.168 11.320 -13.827 1.00 69.25 140 LEU A CA 1
ATOM 1152 C C . LEU A 1 140 ? -0.463 10.308 -14.747 1.00 69.25 140 LEU A C 1
ATOM 1154 O O . LEU A 1 140 ? -0.070 9.242 -14.267 1.00 69.25 140 LEU A O 1
ATOM 1158 N N . PRO A 1 141 ? -0.258 10.622 -16.039 1.00 65.25 141 PRO A N 1
ATOM 1159 C CA . PRO A 1 141 ? 0.338 9.718 -17.033 1.00 65.25 141 PRO A CA 1
ATOM 1160 C C . PRO A 1 141 ? 1.845 9.451 -16.824 1.00 65.25 141 PRO A C 1
ATOM 1162 O O . PRO A 1 141 ? 2.563 9.133 -17.763 1.00 65.25 141 PRO A O 1
ATOM 1165 N N . CYS A 1 142 ? 2.349 9.608 -15.601 1.00 68.88 142 CYS A N 1
ATOM 1166 C CA . CYS A 1 142 ? 3.759 9.499 -15.239 1.00 68.88 142 CYS A CA 1
ATOM 1167 C C . CYS A 1 142 ? 4.065 8.328 -14.291 1.00 68.88 142 CYS A C 1
ATOM 1169 O O . CYS A 1 142 ? 5.183 8.236 -13.789 1.00 68.88 142 CYS A O 1
ATOM 1171 N N . TYR A 1 143 ? 3.108 7.423 -14.062 1.00 74.44 143 TYR A N 1
ATOM 1172 C CA . TYR A 1 143 ? 3.310 6.241 -13.224 1.00 74.44 143 TYR A CA 1
ATOM 1173 C C . TYR A 1 143 ? 3.050 4.954 -14.005 1.00 74.44 143 TYR A C 1
ATOM 1175 O O . TYR A 1 143 ? 1.953 4.740 -14.513 1.00 74.44 143 TYR A O 1
ATOM 1183 N N . ALA A 1 144 ? 4.053 4.079 -14.033 1.00 79.12 144 ALA A N 1
ATOM 1184 C CA . ALA A 1 144 ? 3.944 2.709 -14.515 1.00 79.12 144 ALA A CA 1
ATOM 1185 C C . ALA A 1 144 ? 4.504 1.763 -13.449 1.00 79.12 144 ALA A C 1
ATOM 1187 O O . ALA A 1 144 ? 5.466 2.096 -12.750 1.00 79.12 144 ALA A O 1
ATOM 1188 N N . LEU A 1 145 ? 3.906 0.583 -13.320 1.00 86.50 145 LEU A N 1
ATOM 1189 C CA . LEU A 1 145 ? 4.441 -0.487 -12.485 1.00 86.50 145 LEU A CA 1
ATOM 1190 C C . LEU A 1 145 ? 5.276 -1.419 -13.355 1.00 86.50 145 LEU A C 1
ATOM 1192 O O . LEU A 1 145 ? 4.809 -1.882 -14.388 1.00 86.50 145 LEU A O 1
ATOM 1196 N N . GLY A 1 146 ? 6.517 -1.678 -12.951 1.00 88.88 146 GLY A N 1
ATOM 1197 C CA . GLY A 1 146 ? 7.454 -2.518 -13.691 1.00 88.88 146 GLY A CA 1
ATOM 1198 C C . GLY A 1 146 ? 7.900 -3.718 -12.867 1.00 88.88 146 GLY A C 1
ATOM 1199 O O . GLY A 1 146 ? 8.348 -3.553 -11.735 1.00 88.88 146 GLY A O 1
ATOM 1200 N N . ILE A 1 147 ? 7.818 -4.918 -13.438 1.00 90.31 147 ILE A N 1
ATOM 1201 C CA . ILE A 1 147 ? 8.404 -6.131 -12.860 1.00 90.31 147 ILE A CA 1
ATOM 1202 C C . ILE A 1 147 ? 9.670 -6.461 -13.649 1.00 90.31 147 ILE A C 1
ATOM 1204 O O . ILE A 1 147 ? 9.598 -6.795 -14.832 1.00 90.31 147 ILE A O 1
ATOM 1208 N N . LEU A 1 148 ? 10.829 -6.375 -12.994 1.00 93.06 148 LEU A N 1
ATOM 1209 C CA . LEU A 1 148 ? 12.118 -6.754 -13.571 1.00 93.06 148 LEU A CA 1
ATOM 1210 C C . LEU A 1 148 ? 12.435 -8.211 -13.216 1.00 93.06 148 LEU A C 1
ATOM 1212 O O . LEU A 1 148 ? 12.560 -8.559 -12.042 1.00 93.06 148 LEU A O 1
ATOM 1216 N N . ARG A 1 149 ? 12.596 -9.067 -14.229 1.00 92.69 149 ARG A N 1
ATOM 1217 C CA . ARG A 1 149 ? 12.995 -10.471 -14.061 1.00 92.69 149 ARG A CA 1
ATOM 1218 C C . ARG A 1 149 ? 14.193 -10.781 -14.950 1.00 92.69 149 ARG A C 1
ATOM 1220 O O . ARG A 1 149 ? 14.060 -10.920 -16.165 1.00 92.69 149 ARG A O 1
ATOM 1227 N N . GLY A 1 150 ? 15.373 -10.898 -14.343 1.00 91.75 150 GLY A N 1
ATOM 1228 C CA . GLY A 1 150 ? 16.623 -11.014 -15.094 1.00 91.75 150 GLY A CA 1
ATOM 1229 C C . GLY A 1 150 ? 16.856 -9.758 -15.935 1.00 91.75 150 GLY A C 1
ATOM 1230 O O . GLY A 1 150 ? 16.941 -8.666 -15.385 1.00 91.75 150 GLY A O 1
ATOM 1231 N N . ASN A 1 151 ? 16.915 -9.915 -17.259 1.00 93.12 151 ASN A N 1
ATOM 1232 C CA . ASN A 1 151 ? 17.156 -8.820 -18.204 1.00 93.12 151 ASN A CA 1
ATOM 1233 C C . ASN A 1 151 ? 15.891 -8.339 -18.943 1.00 93.12 151 ASN A C 1
ATOM 1235 O O . ASN A 1 151 ? 15.977 -7.748 -20.017 1.00 93.12 151 ASN A O 1
ATOM 1239 N N . LYS A 1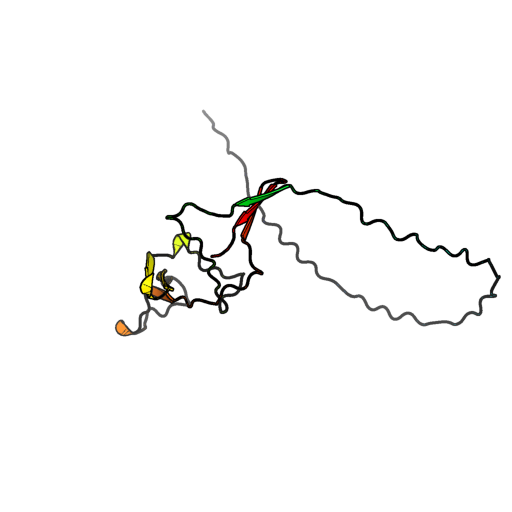 152 ? 14.712 -8.647 -18.392 1.00 93.81 152 LYS A N 1
ATOM 1240 C CA . LYS A 1 152 ? 13.407 -8.344 -18.987 1.00 93.81 152 LYS A CA 1
ATOM 1241 C C . LYS A 1 152 ? 12.569 -7.526 -18.015 1.00 93.81 152 LYS A C 1
ATOM 1243 O O . LYS A 1 152 ? 12.350 -7.963 -16.884 1.00 93.81 152 LYS A O 1
ATOM 1248 N N . LEU A 1 153 ? 12.100 -6.365 -18.455 1.00 92.50 153 LEU A N 1
ATOM 1249 C CA . LEU A 1 153 ? 11.208 -5.480 -17.715 1.00 92.50 153 LEU A CA 1
ATOM 1250 C C . LEU A 1 153 ? 9.802 -5.570 -18.311 1.00 92.50 153 LEU A C 1
ATOM 1252 O O . LEU A 1 153 ? 9.602 -5.202 -19.463 1.00 92.50 153 LEU A O 1
ATOM 1256 N N . CYS A 1 154 ? 8.826 -6.020 -17.529 1.00 89.69 154 CYS A N 1
ATOM 1257 C CA . CYS A 1 154 ? 7.416 -5.992 -17.921 1.00 89.69 154 CYS A CA 1
ATOM 1258 C C . CYS A 1 154 ? 6.727 -4.794 -17.264 1.00 89.69 154 CYS A C 1
ATOM 1260 O O . CYS A 1 154 ? 6.649 -4.754 -16.036 1.00 89.69 154 CYS A O 1
ATOM 1262 N N . SER A 1 155 ? 6.238 -3.836 -18.053 1.00 86.69 155 SER A N 1
ATOM 1263 C CA . SER A 1 155 ? 5.518 -2.657 -17.560 1.00 86.69 155 SER A CA 1
ATOM 1264 C C . SER A 1 155 ? 3.996 -2.807 -17.662 1.00 86.69 155 SER A C 1
ATOM 1266 O O . SER A 1 155 ? 3.473 -3.418 -18.598 1.00 86.69 155 SER A O 1
ATOM 1268 N N . PHE A 1 156 ? 3.302 -2.230 -16.680 1.00 84.19 156 PHE A N 1
ATOM 1269 C CA . PHE A 1 156 ? 1.851 -2.188 -16.528 1.00 84.19 156 PHE A CA 1
ATOM 1270 C C . PHE A 1 156 ? 1.405 -0.752 -16.250 1.00 84.19 156 PHE A C 1
ATOM 1272 O O . PHE A 1 156 ? 1.962 -0.080 -15.374 1.00 84.19 156 PHE A O 1
ATOM 1279 N N . ASP A 1 157 ? 0.359 -0.316 -16.944 1.00 77.31 157 ASP A N 1
ATOM 1280 C CA . ASP A 1 157 ? -0.261 0.980 -16.695 1.00 77.31 157 ASP A CA 1
ATOM 1281 C C . ASP A 1 157 ? -1.230 0.901 -15.513 1.00 77.31 157 ASP A C 1
ATOM 1283 O O . ASP A 1 157 ? -2.020 -0.039 -15.378 1.00 77.31 157 ASP A O 1
ATOM 1287 N N . LEU A 1 158 ? -1.188 1.920 -14.658 1.00 71.88 158 LEU A N 1
ATOM 1288 C CA . LEU A 1 158 ? -2.195 2.136 -13.625 1.00 71.88 158 LEU A CA 1
ATOM 1289 C C . LEU A 1 158 ? -3.375 2.898 -14.257 1.00 71.88 158 LEU A C 1
ATOM 1291 O O . LEU A 1 158 ? -3.228 4.069 -14.606 1.00 71.88 158 LEU A O 1
ATOM 1295 N N . LEU A 1 159 ? -4.515 2.215 -14.436 1.00 59.84 159 LEU A N 1
ATOM 1296 C CA . LEU A 1 159 ? -5.764 2.729 -15.041 1.00 59.84 159 LEU A CA 1
ATOM 1297 C C . LEU A 1 159 ? -6.770 3.288 -14.022 1.00 59.84 159 LEU A C 1
ATOM 1299 O O . LEU A 1 159 ? -6.861 2.755 -12.891 1.00 59.84 159 LEU A O 1
#

Organism: NCBI:txid56998

Foldseek 3Di:
DDDDDDDDDDDDDDDDDDDDDDDDDDDDDDDDDDDDDDDDPPPPPPVPPPPPDDPADAAEAEDADDPPPDADDDDDDVPDDPVDDLPCVVFWDDWDQDVVQRKIKTKGADDQPDPVADPVDDPVPHDGIDIDMDDDDDDDQPDWDWDDDPRYIYIYDRD

Secondary structure (DSSP, 8-state):
----------------------------------------------------------EEEEE--S-TT--------TTS-TTS---HHHHEEEEEEEGGGTEEEEEEEPP-SSTTS-SSS-GGG---EEEEE--PPPPPTT-EEEEEETTEEEEEE--

pLDDT: mean 71.77, std 24.24, range [26.64, 96.06]